Protein AF-A0A8S4QRV9-F1 (afdb_monomer_lite)

Radius of gyration: 14.32 Å; chains: 1; bounding box: 35×29×32 Å

pLDDT: mean 74.46, std 15.27, range [46.44, 95.69]

InterPro domains:
  IPR039737 Type I inositol 1,4,5-trisphosphate 5-phosphatase [PTHR12997] (4-79)

Secondary structure (DSSP, 8-state):
-TTHHHHHHHHHHHHHHHH--SEEEE-----S-S-HHHHHHHHHHHHHHHHT-GGGTT-SEEEEE-----S-GGG--TT---S-SEEEEE-

Sequence (91 aa):
PSVMLPIWTSEFLQAVARMDPKFIALHLQEVGGKAYEKSMQYVKDFVQRLCDSPELRLYDKIRIFLDEDFSSPEKFTAHSGVLIDSIIVHK

Structure (mmCIF, N/CA/C/O backbone):
data_AF-A0A8S4QRV9-F1
#
_entry.id   AF-A0A8S4QRV9-F1
#
loop_
_atom_site.group_PDB
_atom_site.id
_atom_site.type_symbol
_atom_site.label_atom_id
_atom_site.label_alt_id
_atom_site.label_comp_id
_atom_site.label_asym_id
_atom_site.label_entity_id
_atom_site.label_seq_id
_atom_site.pdbx_PDB_ins_code
_atom_site.Cartn_x
_atom_site.Cartn_y
_atom_site.Cartn_z
_atom_site.occupancy
_atom_site.B_iso_or_equiv
_atom_site.auth_seq_id
_atom_site.auth_comp_id
_atom_site.auth_asym_id
_atom_site.auth_atom_id
_atom_site.pdbx_PDB_model_num
ATOM 1 N N . PRO A 1 1 ? 6.539 6.247 -15.737 1.00 59.00 1 PRO A N 1
ATOM 2 C CA . PRO A 1 1 ? 6.187 6.260 -14.291 1.00 59.00 1 PRO A CA 1
ATOM 3 C C . PRO A 1 1 ? 5.910 7.662 -13.719 1.00 59.00 1 PRO A C 1
ATOM 5 O O 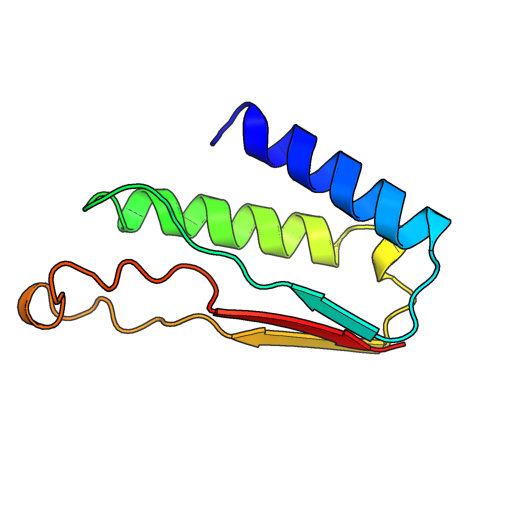. PRO A 1 1 ? 4.894 7.835 -13.061 1.00 59.00 1 PRO A O 1
ATOM 8 N N . SER A 1 2 ? 6.764 8.658 -13.988 1.00 68.31 2 SER A N 1
ATOM 9 C CA . SER A 1 2 ? 6.724 9.991 -13.350 1.00 68.31 2 SER A CA 1
ATOM 10 C C . SER A 1 2 ? 5.402 10.764 -13.473 1.00 68.31 2 SER A C 1
ATOM 12 O O . SER A 1 2 ? 5.080 11.527 -12.572 1.00 68.31 2 SER A O 1
ATOM 14 N N . VAL A 1 3 ? 4.631 10.560 -14.547 1.00 76.50 3 VAL A N 1
ATOM 15 C CA . VAL A 1 3 ? 3.335 11.240 -14.755 1.00 76.50 3 VAL A CA 1
ATOM 16 C C . VAL A 1 3 ? 2.164 10.434 -14.192 1.00 76.50 3 VAL A C 1
ATOM 18 O O . VAL A 1 3 ? 1.339 10.967 -13.460 1.00 76.50 3 VAL A O 1
ATOM 21 N N . MET A 1 4 ? 2.090 9.140 -14.511 1.00 80.50 4 MET A N 1
ATOM 22 C CA . MET A 1 4 ? 0.926 8.317 -14.160 1.00 80.50 4 MET A CA 1
ATOM 23 C C . MET A 1 4 ? 0.919 7.887 -12.693 1.00 80.50 4 MET A C 1
ATOM 25 O O . MET A 1 4 ? -0.155 7.791 -12.113 1.00 80.50 4 MET A O 1
ATOM 29 N N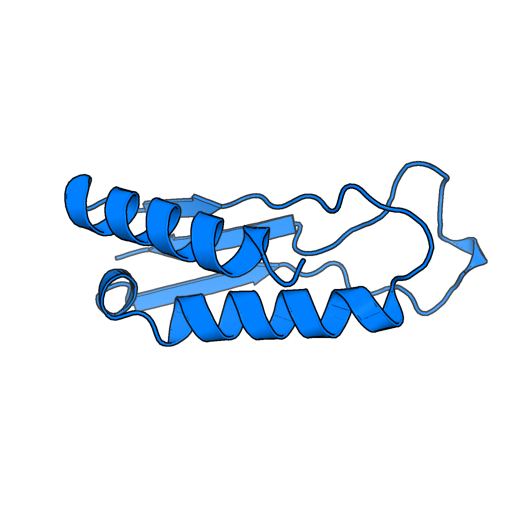 . LEU A 1 5 ? 2.082 7.646 -12.078 1.00 78.69 5 LEU A N 1
ATOM 30 C CA . LEU A 1 5 ? 2.151 7.136 -10.706 1.00 78.69 5 LEU A CA 1
ATOM 31 C C . LEU A 1 5 ? 1.520 8.107 -9.686 1.00 78.69 5 LEU A C 1
ATOM 33 O O . LEU A 1 5 ? 0.702 7.650 -8.887 1.00 78.69 5 LEU A O 1
ATOM 37 N N . PRO A 1 6 ? 1.799 9.428 -9.720 1.00 84.25 6 PRO A N 1
ATOM 38 C CA . PRO A 1 6 ? 1.124 10.383 -8.840 1.00 84.25 6 PRO A CA 1
ATOM 39 C C . PRO A 1 6 ? -0.391 10.451 -9.064 1.00 84.25 6 PRO A C 1
ATOM 41 O O . PRO A 1 6 ? -1.141 10.502 -8.093 1.00 84.25 6 PRO A O 1
ATOM 44 N N . ILE A 1 7 ? -0.838 10.413 -10.326 1.00 88.25 7 ILE A N 1
ATOM 45 C CA . ILE A 1 7 ? -2.264 10.472 -10.684 1.00 88.25 7 ILE A CA 1
ATOM 46 C C . ILE A 1 7 ? -2.988 9.236 -10.147 1.00 88.25 7 ILE A C 1
ATOM 48 O O . ILE A 1 7 ? -3.957 9.366 -9.407 1.00 88.25 7 ILE A O 1
ATOM 52 N N . TRP A 1 8 ? -2.473 8.040 -10.443 1.00 86.56 8 TRP A N 1
ATOM 53 C CA . TRP A 1 8 ? -3.039 6.782 -9.954 1.00 86.56 8 TRP A CA 1
ATOM 54 C C . TRP A 1 8 ? -3.080 6.713 -8.433 1.00 86.56 8 TRP A C 1
ATOM 56 O O . TRP A 1 8 ? -4.087 6.292 -7.872 1.00 86.56 8 TRP A O 1
ATOM 66 N N . THR A 1 9 ? -2.009 7.151 -7.765 1.00 87.25 9 THR A N 1
ATOM 67 C CA . THR A 1 9 ? -1.965 7.183 -6.298 1.00 87.25 9 THR A CA 1
ATOM 68 C C . THR A 1 9 ? -3.063 8.096 -5.752 1.00 87.25 9 THR A C 1
ATOM 70 O O . THR A 1 9 ? -3.780 7.703 -4.837 1.00 87.25 9 THR A O 1
ATOM 73 N N . SER A 1 10 ? -3.240 9.287 -6.333 1.00 91.44 10 SER A N 1
ATOM 74 C CA . SER A 1 10 ? -4.281 10.222 -5.899 1.00 91.44 10 SER A CA 1
ATOM 75 C C . SER A 1 10 ? -5.690 9.661 -6.106 1.00 91.44 10 SER A C 1
ATOM 77 O O . SER A 1 10 ? -6.484 9.668 -5.169 1.00 91.44 10 SER A O 1
ATOM 79 N N . GLU A 1 11 ? -5.991 9.123 -7.288 1.00 93.56 11 GLU A N 1
ATOM 80 C CA . GLU A 1 11 ? -7.307 8.545 -7.593 1.00 93.56 11 GLU A CA 1
ATOM 81 C C . GLU A 1 11 ? -7.633 7.344 -6.696 1.00 93.56 11 GLU A C 1
ATOM 83 O O . GLU A 1 11 ? -8.752 7.212 -6.192 1.00 93.56 11 GLU A O 1
ATOM 88 N N . PHE A 1 12 ? -6.642 6.488 -6.439 1.00 91.69 12 PHE A N 1
ATOM 89 C CA . PHE A 1 12 ? -6.788 5.359 -5.527 1.00 91.69 12 PHE A CA 1
ATOM 90 C C . PHE A 1 12 ? -7.117 5.820 -4.102 1.00 91.69 12 PHE A C 1
ATOM 92 O O . PHE A 1 12 ? -8.096 5.349 -3.520 1.00 91.69 12 PHE A O 1
ATOM 99 N N . LEU A 1 13 ? -6.355 6.768 -3.549 1.00 92.69 13 LEU A N 1
ATOM 100 C CA . LEU A 1 13 ? -6.585 7.280 -2.194 1.00 92.69 13 LEU A CA 1
ATOM 101 C C . LEU A 1 13 ? -7.942 7.985 -2.074 1.00 92.69 13 LEU A C 1
ATOM 103 O O . LEU A 1 13 ? -8.670 7.752 -1.110 1.00 92.69 13 LEU A O 1
ATOM 107 N N . GLN A 1 14 ? -8.349 8.755 -3.088 1.00 95.00 14 GLN A N 1
ATOM 108 C CA . GLN A 1 14 ? -9.689 9.348 -3.141 1.00 95.00 14 GLN A CA 1
ATOM 109 C C . GLN A 1 14 ? -10.794 8.282 -3.122 1.00 95.00 14 GLN A C 1
ATOM 111 O O . GLN A 1 14 ? -11.822 8.456 -2.462 1.00 95.00 14 GLN A O 1
ATOM 116 N N . ALA A 1 15 ? -10.603 7.162 -3.825 1.00 94.56 15 ALA A N 1
ATOM 117 C CA . ALA A 1 15 ? -11.544 6.050 -3.790 1.00 94.56 15 ALA A CA 1
ATOM 118 C C . ALA A 1 15 ? -11.594 5.389 -2.402 1.00 94.56 15 ALA A C 1
ATOM 120 O O . ALA A 1 15 ? -12.688 5.110 -1.911 1.00 94.56 15 ALA A O 1
ATOM 121 N N . VAL A 1 16 ? -10.446 5.191 -1.748 1.00 93.25 16 VAL A N 1
ATOM 122 C CA . VAL A 1 16 ? -10.373 4.658 -0.377 1.00 93.25 16 VAL A CA 1
ATOM 123 C C . VAL A 1 16 ? -11.096 5.573 0.609 1.00 93.25 16 VAL A C 1
ATOM 125 O O . VAL A 1 16 ? -11.928 5.089 1.373 1.00 93.25 16 VAL A O 1
ATOM 128 N N . ALA A 1 17 ? -10.845 6.883 0.556 1.00 93.56 17 ALA A N 1
ATOM 129 C CA . ALA A 1 17 ? -11.496 7.861 1.424 1.00 93.56 17 ALA A CA 1
ATOM 130 C C . ALA A 1 17 ? -13.020 7.882 1.235 1.00 93.56 17 ALA A C 1
ATOM 132 O O . ALA A 1 17 ? -13.768 7.970 2.204 1.00 93.56 17 ALA A O 1
ATOM 133 N N . ARG A 1 18 ? -13.491 7.775 -0.014 1.00 95.69 18 ARG A N 1
ATOM 134 C CA . ARG A 1 18 ? -14.924 7.790 -0.338 1.00 95.69 18 ARG A CA 1
ATOM 135 C C . ARG A 1 18 ? -15.641 6.499 0.056 1.00 95.69 18 ARG A C 1
ATOM 137 O O . ARG A 1 18 ? -16.786 6.557 0.488 1.00 95.69 18 ARG A O 1
ATOM 144 N N . MET A 1 19 ? -15.016 5.344 -0.169 1.00 95.31 19 MET A N 1
ATOM 145 C CA . MET A 1 19 ? -15.641 4.035 0.071 1.00 95.31 19 MET A CA 1
ATOM 146 C C . MET A 1 19 ? -15.473 3.544 1.511 1.00 95.31 19 MET A C 1
ATOM 148 O O . MET A 1 19 ? -16.198 2.643 1.922 1.00 95.31 19 MET A O 1
ATOM 152 N N . ASP A 1 20 ? -14.508 4.099 2.245 1.00 92.38 20 ASP A N 1
ATOM 153 C CA . ASP A 1 20 ? -14.157 3.724 3.614 1.00 92.38 20 ASP A CA 1
ATOM 154 C C . ASP A 1 20 ? -14.041 2.196 3.837 1.00 92.38 20 ASP A C 1
ATOM 156 O O . ASP A 1 20 ? -14.592 1.656 4.799 1.00 92.38 20 ASP A O 1
ATOM 160 N N . PRO A 1 21 ? -13.331 1.439 2.973 1.00 93.31 21 PRO A N 1
ATOM 161 C CA . PRO A 1 21 ? -13.365 -0.015 3.052 1.00 93.31 21 PRO A CA 1
ATOM 162 C C . PRO A 1 21 ? -12.737 -0.519 4.361 1.00 93.31 21 PRO A C 1
ATOM 164 O O . PRO A 1 21 ? -11.847 0.108 4.933 1.00 93.31 21 PRO A O 1
ATOM 167 N N . LYS A 1 22 ? -13.196 -1.677 4.849 1.00 89.44 22 LYS A N 1
ATOM 168 C CA . LYS A 1 22 ? -12.575 -2.370 6.001 1.00 89.44 22 LYS A CA 1
ATOM 169 C C . LYS A 1 22 ? -11.338 -3.179 5.605 1.00 89.44 22 LYS A C 1
ATOM 171 O O . LYS A 1 22 ? -10.538 -3.577 6.449 1.00 89.44 22 LYS A O 1
ATOM 176 N N . PHE A 1 23 ? -11.222 -3.483 4.319 1.00 89.69 23 PHE A N 1
ATOM 177 C CA . PHE A 1 23 ? -10.185 -4.331 3.764 1.00 89.69 23 PHE A CA 1
ATOM 178 C C . PHE A 1 23 ? -9.861 -3.882 2.345 1.00 89.69 23 PHE A C 1
ATOM 180 O O . PHE A 1 23 ? -10.768 -3.632 1.550 1.00 89.69 23 PHE A O 1
ATOM 187 N N . ILE A 1 24 ? -8.573 -3.811 2.034 1.00 90.62 24 ILE A N 1
ATOM 188 C CA . ILE A 1 24 ? -8.062 -3.510 0.702 1.00 90.62 24 ILE A CA 1
ATOM 189 C C . ILE A 1 24 ? -7.111 -4.635 0.314 1.00 90.62 24 ILE A C 1
ATOM 191 O O . ILE A 1 24 ? -6.158 -4.916 1.036 1.00 90.62 24 ILE A O 1
ATOM 195 N N . ALA A 1 25 ? -7.351 -5.238 -0.847 1.00 89.12 25 ALA A N 1
ATOM 196 C CA . ALA A 1 25 ? -6.367 -6.043 -1.555 1.00 89.12 25 ALA A CA 1
ATOM 197 C C . ALA A 1 25 ? -6.055 -5.335 -2.873 1.00 89.12 25 ALA A C 1
ATOM 199 O O . ALA A 1 25 ? -6.927 -5.189 -3.729 1.00 89.12 25 ALA A O 1
ATOM 200 N N . LEU A 1 26 ? -4.824 -4.855 -3.005 1.00 86.12 26 LEU A N 1
ATOM 201 C CA . LEU A 1 26 ? -4.338 -4.148 -4.178 1.00 86.12 26 LEU A CA 1
ATOM 202 C C . LEU A 1 26 ? -3.305 -5.025 -4.881 1.00 86.12 26 LEU A C 1
ATOM 204 O O . LEU A 1 26 ? -2.240 -5.290 -4.331 1.00 86.12 26 LEU A O 1
ATOM 208 N N . HIS A 1 27 ? -3.631 -5.467 -6.090 1.00 81.69 27 HIS A N 1
ATOM 209 C CA . HIS A 1 27 ? -2.726 -6.199 -6.971 1.00 81.69 27 HIS A CA 1
ATOM 210 C C . HIS A 1 27 ? -2.139 -5.226 -7.994 1.00 81.69 27 HIS A C 1
ATOM 212 O O . HIS A 1 27 ? -2.879 -4.434 -8.583 1.00 81.69 27 HIS A O 1
ATOM 218 N N . LEU A 1 28 ? -0.823 -5.263 -8.191 1.00 74.44 28 LEU A N 1
ATOM 219 C CA . LEU A 1 28 ? -0.119 -4.402 -9.135 1.00 74.44 28 LEU A CA 1
ATOM 220 C C . LEU A 1 28 ? 0.710 -5.292 -10.054 1.00 74.44 28 LEU A C 1
ATOM 222 O O . LEU A 1 28 ? 1.330 -6.247 -9.615 1.00 74.44 28 LEU A O 1
ATOM 226 N N . GLN A 1 29 ? 0.703 -4.986 -11.345 1.00 68.69 29 GLN A N 1
ATOM 227 C CA . GLN A 1 29 ? 1.508 -5.707 -12.320 1.00 68.69 29 GLN A CA 1
ATOM 228 C C . GLN A 1 29 ? 2.286 -4.689 -13.144 1.00 68.69 29 GLN A C 1
ATOM 230 O O . GLN A 1 29 ? 1.709 -3.738 -13.681 1.00 68.69 29 GLN A O 1
ATOM 235 N N . GLU A 1 30 ? 3.602 -4.869 -13.248 1.00 67.00 30 GLU A N 1
ATOM 236 C CA . GLU A 1 30 ? 4.398 -4.074 -14.176 1.00 67.00 30 GLU A CA 1
ATOM 237 C C . GLU A 1 30 ? 4.055 -4.457 -15.615 1.00 67.00 30 GLU A C 1
ATOM 239 O O . GLU A 1 30 ? 4.056 -5.629 -15.989 1.00 67.00 30 GLU A O 1
ATOM 244 N N . VAL A 1 31 ? 3.824 -3.449 -16.453 1.00 54.53 31 VAL A N 1
ATOM 245 C CA . VAL A 1 31 ? 3.731 -3.618 -17.903 1.00 54.53 31 VAL A CA 1
ATOM 246 C C . VAL A 1 31 ? 4.960 -2.950 -18.522 1.00 54.53 31 VAL A C 1
ATOM 248 O O . VAL A 1 31 ? 4.927 -1.770 -18.867 1.00 54.53 31 VAL A O 1
ATOM 251 N N . GLY A 1 32 ? 6.082 -3.672 -18.610 1.00 54.06 32 GLY A N 1
ATOM 252 C CA . GLY A 1 32 ? 7.321 -3.144 -19.200 1.00 54.06 32 GLY A CA 1
ATOM 253 C C . GLY A 1 32 ? 8.558 -3.990 -18.898 1.00 54.06 32 GLY A C 1
ATOM 254 O O . GLY A 1 32 ? 8.903 -4.202 -17.749 1.00 54.06 32 GLY A O 1
ATOM 255 N N . GLY A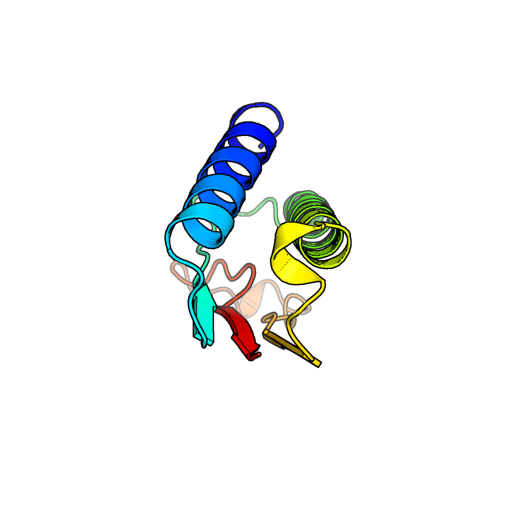 1 33 ? 9.228 -4.498 -19.936 1.00 58.94 33 GLY A N 1
ATOM 256 C CA . GLY A 1 33 ? 10.315 -5.474 -19.807 1.00 58.94 33 GLY A CA 1
ATOM 257 C C . GLY A 1 33 ? 11.681 -4.935 -19.347 1.00 58.94 33 GLY A C 1
ATOM 258 O O . GLY A 1 33 ? 11.988 -3.755 -19.483 1.00 58.94 33 GLY A O 1
ATOM 259 N N . LYS A 1 34 ? 12.521 -5.875 -18.877 1.00 54.22 34 LYS A N 1
ATOM 260 C CA . LYS A 1 34 ? 13.992 -5.875 -18.654 1.00 54.22 34 LYS A CA 1
ATOM 261 C C . LYS A 1 34 ? 14.657 -4.711 -17.887 1.00 54.22 34 LYS A C 1
ATOM 263 O O . LYS A 1 34 ? 15.832 -4.840 -17.564 1.00 54.22 34 LYS A O 1
ATOM 268 N N . ALA A 1 35 ? 13.969 -3.625 -17.535 1.00 58.59 35 ALA A N 1
ATOM 269 C CA . ALA A 1 35 ? 14.536 -2.477 -16.808 1.00 58.59 35 ALA A CA 1
ATOM 270 C C . ALA A 1 35 ? 14.310 -2.538 -15.276 1.00 58.59 35 ALA A C 1
ATOM 272 O O . ALA A 1 35 ? 14.031 -1.522 -14.640 1.00 58.59 35 ALA A O 1
ATOM 273 N N . TYR A 1 36 ? 14.459 -3.730 -14.691 1.00 60.22 36 TYR A N 1
ATOM 274 C CA . TYR A 1 36 ? 14.068 -4.084 -13.316 1.00 60.22 36 TYR A CA 1
ATOM 275 C C . TYR A 1 36 ? 14.695 -3.205 -12.214 1.00 60.22 36 TYR A C 1
ATOM 277 O O . TYR A 1 36 ? 13.998 -2.764 -11.300 1.00 60.22 36 TYR A O 1
ATOM 285 N N . GLU A 1 37 ? 15.988 -2.874 -12.316 1.00 61.59 37 GLU A N 1
ATOM 286 C CA . GLU A 1 37 ? 16.707 -2.058 -11.316 1.00 61.59 37 GLU A CA 1
ATOM 287 C C . GLU A 1 37 ? 16.086 -0.675 -11.138 1.00 61.59 37 GLU A C 1
ATOM 289 O O . GLU A 1 37 ? 15.972 -0.161 -10.025 1.00 61.59 37 GLU A O 1
ATOM 294 N N . LYS A 1 38 ? 15.647 -0.073 -12.246 1.00 64.50 38 LYS A N 1
ATOM 295 C CA . LYS A 1 38 ? 15.018 1.248 -12.227 1.00 64.50 38 LYS A CA 1
ATOM 296 C C . LYS A 1 38 ? 13.567 1.180 -11.788 1.00 64.50 38 LYS A C 1
ATOM 298 O O . LYS A 1 38 ? 13.058 2.195 -11.325 1.00 64.50 38 LYS A O 1
ATOM 303 N N . SER A 1 39 ? 12.904 0.037 -11.925 1.00 67.31 39 SER A N 1
ATOM 304 C CA . SER A 1 39 ? 11.502 -0.111 -11.543 1.00 67.31 39 SER A CA 1
ATOM 305 C C . SER A 1 39 ? 11.316 -0.349 -10.039 1.00 67.31 39 SER A C 1
ATOM 307 O O . SER A 1 39 ? 10.343 0.130 -9.455 1.00 67.31 39 SER A O 1
ATOM 309 N N . MET A 1 40 ? 12.304 -0.962 -9.379 1.00 70.19 40 MET A N 1
ATOM 310 C CA . MET A 1 40 ? 12.321 -1.175 -7.925 1.00 70.19 40 MET A CA 1
ATOM 311 C C . MET A 1 40 ? 12.221 0.107 -7.096 1.00 70.19 40 MET A C 1
ATOM 313 O O . MET A 1 40 ? 11.520 0.136 -6.084 1.00 70.19 40 MET A O 1
ATOM 317 N N . GLN A 1 41 ? 12.880 1.187 -7.523 1.00 74.25 41 GLN A N 1
ATOM 318 C CA . GLN A 1 41 ? 12.774 2.470 -6.823 1.00 74.25 41 GLN A CA 1
ATOM 319 C C . GLN A 1 41 ? 11.335 3.013 -6.873 1.00 74.25 41 GLN A C 1
ATOM 321 O O . GLN A 1 41 ? 10.826 3.487 -5.866 1.00 74.25 41 GLN A O 1
ATOM 326 N N . TYR A 1 42 ? 10.631 2.850 -8.001 1.00 74.56 42 TYR A N 1
ATOM 327 C CA . TYR A 1 42 ? 9.259 3.339 -8.154 1.00 74.56 42 TYR A CA 1
ATOM 328 C C . TYR A 1 42 ? 8.263 2.526 -7.326 1.00 74.56 42 TYR A C 1
ATOM 330 O O . TYR A 1 42 ? 7.297 3.086 -6.815 1.00 74.56 42 TYR A O 1
ATOM 338 N N . VAL A 1 43 ? 8.513 1.225 -7.163 1.00 75.31 43 VAL A N 1
ATOM 339 C CA . VAL A 1 43 ? 7.756 0.361 -6.248 1.00 75.31 43 VAL A CA 1
ATOM 340 C C . VAL A 1 43 ? 7.909 0.822 -4.804 1.00 75.31 43 VAL A C 1
ATOM 342 O O . VAL A 1 43 ? 6.907 0.996 -4.111 1.00 75.31 43 VAL A O 1
ATOM 345 N N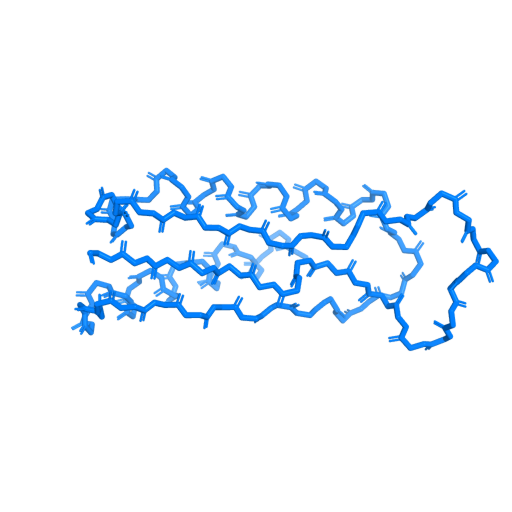 . LYS A 1 44 ? 9.146 1.073 -4.361 1.00 77.19 44 LYS A N 1
ATOM 346 C CA . LYS A 1 44 ? 9.417 1.576 -3.007 1.00 77.19 44 LYS A CA 1
ATOM 347 C C . LYS A 1 44 ? 8.778 2.944 -2.783 1.00 77.19 44 LYS A C 1
ATOM 349 O O . LYS A 1 44 ? 8.093 3.129 -1.782 1.00 77.19 44 LYS A O 1
ATOM 354 N N . ASP A 1 45 ? 8.920 3.857 -3.741 1.00 80.50 45 ASP A N 1
ATOM 355 C CA . ASP A 1 45 ? 8.308 5.187 -3.687 1.00 80.50 45 ASP A CA 1
ATOM 356 C C . ASP A 1 45 ? 6.779 5.112 -3.601 1.00 80.50 45 ASP A C 1
ATOM 358 O O . ASP A 1 45 ? 6.154 5.882 -2.873 1.00 80.50 45 ASP A O 1
ATOM 362 N N . PHE A 1 46 ? 6.160 4.192 -4.343 1.00 80.56 46 PHE A N 1
ATOM 363 C CA . PHE A 1 46 ? 4.716 3.986 -4.312 1.00 80.56 46 PHE A CA 1
ATOM 364 C C . PHE A 1 46 ? 4.246 3.445 -2.959 1.00 80.56 46 PHE A C 1
ATOM 366 O O . PHE A 1 46 ? 3.337 4.011 -2.357 1.00 80.56 46 PHE A O 1
ATOM 373 N N . VAL A 1 47 ? 4.898 2.393 -2.455 1.00 81.94 47 VAL A N 1
ATOM 374 C CA . VAL A 1 47 ? 4.612 1.822 -1.132 1.00 81.94 47 VAL A CA 1
ATOM 375 C C . VAL A 1 47 ? 4.744 2.879 -0.040 1.00 81.94 47 VAL A C 1
ATOM 377 O O . VAL A 1 47 ? 3.853 3.008 0.795 1.00 81.94 47 VAL A O 1
ATOM 380 N N . GLN A 1 48 ? 5.816 3.672 -0.074 1.00 85.56 48 GLN A N 1
ATOM 381 C CA . GLN A 1 48 ? 6.046 4.725 0.909 1.00 85.56 48 GLN A CA 1
ATOM 382 C C . GLN A 1 48 ? 4.921 5.769 0.882 1.00 85.56 48 GLN A C 1
ATOM 384 O O . GLN A 1 48 ? 4.362 6.096 1.924 1.00 85.56 48 GLN A O 1
ATOM 389 N N . ARG A 1 49 ? 4.504 6.218 -0.311 1.00 86.56 49 ARG A N 1
ATOM 390 C CA . ARG A 1 49 ? 3.371 7.150 -0.471 1.00 86.56 49 ARG A CA 1
ATOM 391 C C . ARG A 1 49 ? 2.064 6.600 0.093 1.00 86.56 49 ARG A C 1
ATOM 393 O O . ARG A 1 49 ? 1.278 7.376 0.625 1.00 86.56 49 ARG A O 1
ATOM 400 N N . LEU A 1 50 ? 1.818 5.294 -0.030 1.00 86.69 50 LEU A N 1
ATOM 401 C CA . LEU A 1 50 ? 0.645 4.660 0.570 1.00 86.69 50 LEU A CA 1
ATOM 402 C C . LEU A 1 50 ? 0.740 4.653 2.099 1.00 86.69 50 LEU A C 1
ATOM 404 O O . LEU A 1 50 ? -0.203 5.072 2.765 1.00 86.69 50 LEU A O 1
ATOM 408 N N . CYS A 1 51 ? 1.874 4.232 2.658 1.00 84.50 51 CYS A N 1
ATOM 409 C CA . CYS A 1 51 ? 2.082 4.197 4.107 1.00 84.50 51 CYS A CA 1
ATOM 410 C C . CYS A 1 51 ? 1.992 5.587 4.759 1.00 84.50 51 CYS A C 1
ATOM 412 O O . CYS A 1 51 ? 1.472 5.706 5.865 1.00 84.50 51 CYS A O 1
ATOM 414 N N . ASP A 1 52 ? 2.448 6.632 4.066 1.00 88.94 52 ASP A N 1
ATOM 415 C CA . ASP A 1 52 ? 2.413 8.014 4.561 1.00 88.94 52 ASP A CA 1
ATOM 416 C C . ASP A 1 52 ? 1.050 8.701 4.348 1.00 88.94 52 ASP A C 1
ATOM 418 O O . ASP A 1 52 ? 0.835 9.823 4.817 1.00 88.94 52 ASP A O 1
ATOM 422 N N . SER A 1 53 ? 0.122 8.057 3.631 1.00 89.25 53 SER A N 1
ATOM 423 C CA . SER A 1 53 ? -1.167 8.657 3.287 1.00 89.25 53 SER A CA 1
ATOM 424 C C . SER A 1 53 ? -2.116 8.730 4.497 1.00 89.25 53 SER A C 1
ATOM 426 O O . SER A 1 53 ? -2.306 7.736 5.211 1.00 89.25 53 SER A O 1
ATOM 428 N N . PRO A 1 54 ? -2.771 9.881 4.745 1.00 89.69 54 PRO A N 1
ATOM 429 C CA . PRO A 1 54 ? -3.769 10.005 5.806 1.00 89.69 54 PRO A CA 1
ATOM 430 C C . PRO A 1 54 ? -4.930 9.012 5.673 1.00 89.69 54 PRO A C 1
ATOM 432 O O . PRO A 1 54 ? -5.456 8.544 6.683 1.00 89.69 54 PRO A O 1
ATOM 435 N N . GLU A 1 55 ? -5.315 8.676 4.441 1.00 89.94 55 GLU A N 1
ATOM 436 C CA . GLU A 1 55 ? -6.420 7.775 4.111 1.00 89.94 55 GLU A CA 1
ATOM 437 C C . GLU A 1 55 ? -6.162 6.339 4.579 1.00 89.94 55 GLU A C 1
ATOM 439 O O . GLU A 1 55 ? -7.108 5.617 4.903 1.00 89.94 55 GLU A O 1
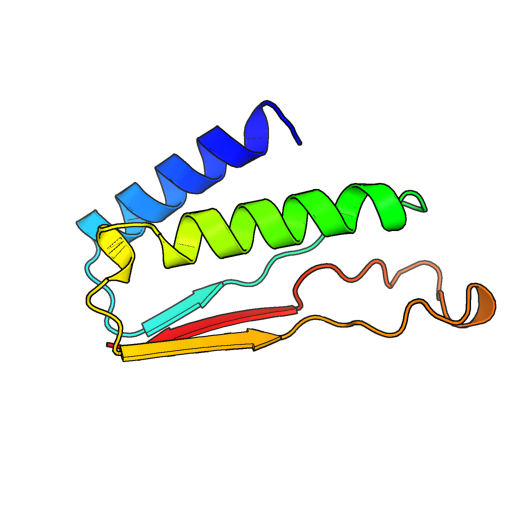ATOM 444 N N . LEU A 1 56 ? -4.891 5.926 4.645 1.00 88.19 56 LEU A N 1
ATOM 445 C CA . LEU A 1 56 ? -4.495 4.599 5.117 1.00 88.19 56 LEU A CA 1
ATOM 446 C C . LEU A 1 56 ? -4.048 4.580 6.586 1.00 88.19 56 LEU A C 1
ATOM 448 O O . LEU A 1 56 ? -3.848 3.503 7.141 1.00 88.19 56 LEU A O 1
ATOM 452 N N . ARG A 1 57 ? -3.986 5.735 7.264 1.00 87.06 57 ARG A N 1
ATOM 453 C CA . ARG A 1 57 ? -3.524 5.848 8.662 1.00 87.06 57 ARG A CA 1
ATOM 454 C C . ARG A 1 57 ? -4.357 5.044 9.667 1.00 87.06 57 ARG A C 1
ATOM 456 O O . ARG A 1 57 ? -3.854 4.687 10.724 1.00 87.06 57 ARG A O 1
ATOM 463 N N . LEU A 1 58 ? -5.637 4.817 9.371 1.00 85.00 58 LEU A N 1
ATOM 464 C CA . LEU A 1 58 ? -6.559 4.075 10.243 1.00 85.00 58 LEU A CA 1
ATOM 465 C C . LEU A 1 58 ? -6.519 2.558 10.025 1.00 85.00 58 LEU A C 1
ATOM 467 O O . LEU A 1 58 ? -7.314 1.846 10.627 1.00 85.00 58 LEU A O 1
ATOM 471 N N . TYR A 1 59 ? -5.657 2.064 9.137 1.00 86.69 59 TYR A N 1
ATOM 472 C CA . TYR A 1 59 ? -5.485 0.636 8.946 1.00 86.69 59 TYR A CA 1
ATOM 473 C C . TYR A 1 59 ? -4.349 0.135 9.833 1.00 86.69 59 TYR A C 1
ATOM 475 O O . TYR A 1 59 ? -3.196 0.531 9.674 1.00 86.69 59 TYR A O 1
ATOM 483 N N . ASP A 1 60 ? -4.668 -0.784 10.735 1.00 83.88 60 ASP A N 1
ATOM 484 C CA . ASP A 1 60 ? -3.729 -1.265 11.748 1.00 83.88 60 ASP A CA 1
ATOM 485 C C . ASP A 1 60 ? -2.720 -2.284 11.200 1.00 83.88 60 ASP A C 1
ATOM 487 O O . ASP A 1 60 ? -1.723 -2.610 11.850 1.00 83.88 60 ASP A O 1
ATOM 491 N N . LYS A 1 61 ? -2.990 -2.854 10.017 1.00 84.50 61 LYS A N 1
ATOM 492 C CA . LYS A 1 61 ? -2.153 -3.894 9.406 1.00 84.50 61 LYS A CA 1
ATOM 493 C C . LYS A 1 61 ? -1.959 -3.642 7.921 1.00 84.50 61 LYS A C 1
ATOM 495 O O . LYS A 1 61 ? -2.926 -3.643 7.163 1.00 84.50 61 LYS A O 1
ATOM 500 N N . ILE A 1 62 ? -0.693 -3.552 7.518 1.00 84.50 62 ILE A N 1
ATOM 501 C CA . ILE A 1 62 ? -0.258 -3.504 6.121 1.00 84.50 62 ILE A CA 1
ATOM 502 C C . ILE A 1 62 ? 0.671 -4.694 5.876 1.00 84.50 62 ILE A C 1
ATOM 504 O O . ILE A 1 62 ? 1.653 -4.884 6.593 1.00 84.50 62 ILE A O 1
ATOM 508 N N . ARG A 1 63 ? 0.353 -5.523 4.881 1.00 84.25 63 ARG A N 1
ATOM 509 C CA . ARG A 1 63 ? 1.221 -6.603 4.395 1.00 84.25 63 ARG A CA 1
ATOM 510 C C . ARG A 1 63 ? 1.524 -6.368 2.929 1.00 84.25 63 ARG A C 1
ATOM 512 O O . ARG A 1 63 ? 0.607 -6.173 2.137 1.00 84.25 63 ARG A O 1
ATOM 519 N N . ILE A 1 64 ? 2.803 -6.409 2.587 1.00 81.31 64 ILE A N 1
ATOM 520 C CA . ILE A 1 64 ? 3.292 -6.160 1.236 1.00 81.31 64 ILE A CA 1
ATOM 521 C C . ILE A 1 64 ? 4.055 -7.399 0.806 1.00 81.31 64 ILE A C 1
ATOM 523 O O . ILE A 1 64 ? 4.993 -7.814 1.486 1.00 81.31 64 ILE A O 1
ATOM 527 N N . PHE A 1 65 ? 3.622 -7.992 -0.298 1.00 75.38 65 PHE A N 1
ATOM 528 C CA . PHE A 1 65 ? 4.273 -9.138 -0.910 1.00 75.38 65 PHE A CA 1
ATOM 529 C C . PHE A 1 65 ? 4.990 -8.650 -2.161 1.00 75.38 65 PHE A C 1
ATOM 531 O O . PHE A 1 65 ? 4.358 -8.204 -3.120 1.00 75.38 65 PHE A O 1
ATOM 538 N N . LEU A 1 66 ? 6.317 -8.676 -2.105 1.00 72.25 66 LEU A N 1
ATOM 539 C CA . LEU A 1 66 ? 7.198 -8.379 -3.222 1.00 72.25 66 LEU A CA 1
ATOM 540 C C . LEU A 1 66 ? 7.842 -9.697 -3.637 1.00 72.25 66 LEU A C 1
ATOM 542 O O . LEU A 1 66 ? 8.399 -10.390 -2.786 1.00 72.25 66 LEU A O 1
ATOM 546 N N . ASP A 1 67 ? 7.768 -10.040 -4.915 1.00 67.00 67 ASP A N 1
ATOM 547 C CA . ASP A 1 67 ? 8.655 -11.057 -5.464 1.00 67.00 67 ASP A CA 1
ATOM 548 C C . ASP A 1 67 ? 10.032 -10.400 -5.609 1.00 67.00 67 ASP A C 1
ATOM 550 O O . ASP A 1 67 ? 10.172 -9.391 -6.301 1.00 67.00 67 ASP A O 1
ATOM 554 N N . GLU A 1 68 ? 11.009 -10.869 -4.835 1.00 53.78 68 GLU A N 1
ATOM 555 C CA . GLU A 1 68 ? 12.341 -10.261 -4.732 1.00 53.78 68 GLU A CA 1
ATOM 556 C C . GLU A 1 68 ? 13.441 -11.094 -5.405 1.00 53.78 68 GLU A C 1
ATOM 558 O O . GLU A 1 68 ? 14.583 -10.631 -5.462 1.00 53.78 68 GLU A O 1
ATOM 563 N N . ASP A 1 69 ? 13.164 -12.292 -5.940 1.00 53.84 69 ASP A N 1
ATOM 564 C CA . ASP A 1 69 ? 14.248 -13.130 -6.472 1.00 53.84 69 ASP A CA 1
ATOM 565 C C . ASP A 1 69 ? 14.615 -12.785 -7.926 1.00 53.84 69 ASP A C 1
ATOM 567 O O . ASP A 1 69 ? 14.416 -13.556 -8.864 1.00 53.84 69 ASP A O 1
ATOM 571 N N . PHE A 1 70 ? 15.228 -11.612 -8.100 1.00 54.69 70 PHE A N 1
ATOM 572 C CA . PHE A 1 70 ? 15.830 -11.161 -9.362 1.00 54.69 70 PHE A CA 1
ATOM 573 C C . PHE A 1 70 ? 17.322 -11.508 -9.474 1.00 54.69 70 PHE A C 1
ATOM 575 O O . PHE A 1 70 ? 18.004 -11.041 -10.386 1.00 54.69 70 PHE A O 1
ATOM 582 N N . SER A 1 71 ? 17.851 -12.325 -8.556 1.00 49.56 71 SER A N 1
ATOM 583 C CA . SER A 1 71 ? 19.278 -12.678 -8.477 1.00 49.56 71 SER A CA 1
ATOM 584 C C . SER A 1 71 ? 19.784 -13.506 -9.665 1.00 49.56 71 SER A C 1
ATOM 586 O O . SER A 1 71 ? 20.988 -13.679 -9.844 1.00 49.56 71 SER A O 1
ATOM 588 N N . SER A 1 72 ? 18.873 -14.037 -10.481 1.00 52.31 72 SER A N 1
ATOM 589 C CA . SER A 1 72 ? 19.182 -14.921 -11.600 1.00 52.31 72 SER A CA 1
ATOM 590 C C . SER A 1 72 ? 18.451 -14.451 -12.862 1.00 52.31 72 SER A C 1
ATOM 592 O O . SER A 1 72 ? 17.269 -14.759 -13.026 1.00 52.31 72 SER A O 1
ATOM 594 N N . PRO A 1 73 ? 19.142 -13.778 -13.803 1.00 51.78 73 PRO A N 1
ATOM 595 C CA . PRO A 1 73 ? 18.611 -13.436 -15.129 1.00 51.78 73 PRO A CA 1
ATOM 596 C C . PRO A 1 73 ? 18.033 -14.646 -15.885 1.00 51.78 73 PRO A C 1
ATOM 598 O O . PRO A 1 73 ? 17.176 -14.502 -16.752 1.00 51.78 73 PRO A O 1
ATOM 601 N N . GLU A 1 74 ? 18.492 -15.846 -15.530 1.00 51.09 74 GLU A N 1
ATOM 602 C CA . GLU A 1 74 ? 18.104 -17.134 -16.108 1.00 51.09 74 GLU A CA 1
ATOM 603 C C . GLU A 1 74 ? 16.763 -17.673 -15.579 1.00 51.09 74 GLU A C 1
ATOM 605 O O . GLU A 1 74 ? 16.149 -18.518 -16.226 1.00 51.09 74 GLU A O 1
ATOM 610 N N . LYS A 1 75 ? 16.268 -17.171 -14.436 1.00 50.91 75 LYS A N 1
ATOM 611 C CA . LYS A 1 75 ? 14.944 -17.533 -13.892 1.00 50.91 75 LYS A CA 1
ATOM 612 C C . LYS A 1 75 ? 13.803 -16.722 -14.513 1.00 50.91 75 LYS A C 1
ATOM 614 O O . LYS A 1 75 ? 12.635 -17.019 -14.266 1.00 50.91 75 LYS A O 1
ATOM 619 N N . PHE A 1 76 ? 14.118 -15.725 -15.343 1.00 50.59 76 PHE A N 1
ATOM 620 C CA . PHE A 1 76 ? 13.112 -14.947 -16.055 1.00 50.59 76 PHE A CA 1
ATOM 621 C C . PHE A 1 76 ? 12.514 -15.777 -17.187 1.00 50.59 76 PHE A C 1
ATOM 623 O O . PHE A 1 76 ? 13.014 -15.814 -18.313 1.00 50.59 76 PHE A O 1
ATOM 630 N N . THR A 1 77 ? 11.388 -16.422 -16.905 1.00 46.44 77 THR A N 1
ATOM 631 C CA . THR A 1 77 ? 10.494 -16.849 -17.979 1.00 46.44 77 THR A CA 1
ATOM 632 C C . THR A 1 77 ? 9.881 -15.601 -18.616 1.00 46.44 77 THR A C 1
ATOM 634 O O . THR A 1 77 ? 9.615 -14.611 -17.939 1.00 46.44 77 THR A O 1
ATOM 637 N N . ALA A 1 78 ? 9.670 -15.614 -19.934 1.00 49.75 78 ALA A N 1
ATOM 638 C CA . ALA A 1 78 ? 9.244 -14.465 -20.748 1.00 49.75 78 ALA A CA 1
ATOM 639 C C . ALA A 1 78 ? 7.861 -13.854 -20.386 1.00 49.75 78 ALA A C 1
ATOM 641 O O . ALA A 1 78 ? 7.321 -13.065 -21.158 1.00 49.75 78 ALA A O 1
ATOM 642 N N . HIS A 1 79 ? 7.286 -14.221 -19.239 1.00 50.22 79 HIS A N 1
ATOM 643 C CA . HIS A 1 79 ? 6.024 -13.737 -18.679 1.00 50.22 79 HIS A CA 1
ATOM 644 C C . HIS A 1 79 ? 6.133 -13.208 -17.234 1.00 50.22 79 HIS A C 1
ATOM 646 O O . HIS A 1 79 ? 5.179 -12.597 -16.764 1.00 50.22 79 HIS A O 1
ATOM 652 N N . SER A 1 80 ? 7.249 -13.406 -16.522 1.00 47.38 80 SER A N 1
ATOM 653 C CA . SER A 1 80 ? 7.381 -13.050 -15.100 1.00 47.38 80 SER A CA 1
ATOM 654 C C . SER A 1 80 ? 8.235 -11.791 -14.916 1.00 47.38 80 SER A C 1
ATOM 656 O O . SER A 1 80 ? 9.409 -11.858 -14.556 1.00 47.38 80 SER A O 1
ATOM 658 N N . GLY A 1 81 ? 7.656 -10.630 -15.215 1.00 47.31 81 GLY A N 1
ATOM 659 C CA . GLY A 1 81 ? 8.109 -9.365 -14.639 1.00 47.31 81 GLY A CA 1
ATOM 660 C C . GLY A 1 81 ? 7.267 -9.113 -13.399 1.00 47.31 81 GLY A C 1
ATOM 661 O O . GLY A 1 81 ? 6.116 -8.710 -13.540 1.00 47.31 81 GLY A O 1
ATOM 662 N N . VAL A 1 82 ? 7.778 -9.430 -12.209 1.00 49.31 82 VAL A N 1
ATOM 663 C CA . VAL A 1 82 ? 7.016 -9.209 -10.976 1.00 49.31 82 VAL A CA 1
ATOM 664 C C . VAL A 1 82 ? 7.481 -7.921 -10.313 1.00 49.31 82 VAL A C 1
ATOM 666 O O . VAL A 1 82 ? 8.666 -7.700 -10.105 1.00 49.31 82 VAL A O 1
ATOM 669 N N . LEU A 1 83 ? 6.523 -7.056 -9.996 1.00 52.38 83 LEU A N 1
ATOM 670 C CA . LEU A 1 83 ? 6.677 -5.890 -9.138 1.00 52.38 83 LEU A CA 1
ATOM 671 C C . LEU A 1 83 ? 5.398 -5.798 -8.306 1.00 52.38 83 LEU A C 1
ATOM 673 O O . LEU A 1 83 ? 4.363 -5.409 -8.830 1.00 52.38 83 LEU A O 1
ATOM 677 N N . ILE A 1 84 ? 5.504 -6.135 -7.018 1.00 55.44 84 ILE A N 1
ATOM 678 C CA . ILE A 1 84 ? 4.421 -6.163 -6.018 1.00 55.44 84 ILE A CA 1
ATOM 679 C C . ILE A 1 84 ? 3.262 -7.109 -6.372 1.00 55.44 84 ILE A C 1
ATOM 681 O O . ILE A 1 84 ? 2.286 -6.706 -6.991 1.00 55.44 84 ILE A O 1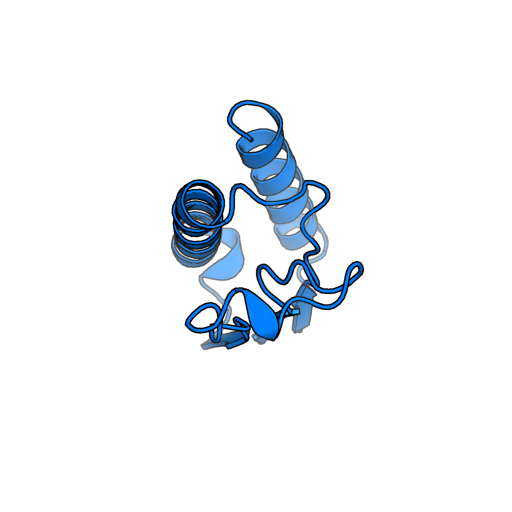
ATOM 685 N N . ASP A 1 85 ? 3.281 -8.331 -5.847 1.00 61.62 85 ASP A N 1
ATOM 686 C CA . ASP A 1 85 ? 2.162 -9.256 -6.050 1.00 61.62 85 ASP A CA 1
ATOM 687 C C . ASP A 1 85 ? 0.890 -8.792 -5.344 1.00 61.62 85 ASP A C 1
ATOM 689 O O . ASP A 1 85 ? -0.209 -8.963 -5.866 1.00 61.62 85 ASP A O 1
ATOM 693 N N . SER A 1 86 ? 0.984 -8.224 -4.139 1.00 64.19 86 SER A N 1
ATOM 694 C CA . SER A 1 86 ? -0.196 -7.751 -3.406 1.00 64.19 86 SER A CA 1
ATOM 695 C C . SER A 1 86 ? 0.163 -6.815 -2.256 1.00 64.19 86 SER A C 1
ATOM 697 O O . SER A 1 86 ? 1.077 -7.091 -1.477 1.00 64.19 86 SER A O 1
ATOM 699 N N . ILE A 1 87 ? -0.628 -5.757 -2.085 1.00 75.12 87 ILE A N 1
ATOM 700 C CA . ILE A 1 87 ? -0.707 -4.966 -0.854 1.00 75.12 87 ILE A CA 1
ATOM 701 C C . ILE A 1 87 ? -2.042 -5.281 -0.193 1.00 75.12 87 ILE A C 1
ATOM 703 O O . ILE A 1 87 ? -3.105 -5.070 -0.777 1.00 75.12 87 ILE A O 1
ATOM 707 N N . ILE A 1 88 ? -1.979 -5.794 1.030 1.00 76.19 88 ILE A N 1
ATOM 708 C CA . ILE A 1 88 ? -3.149 -6.129 1.831 1.00 76.19 88 ILE A CA 1
ATOM 709 C C . ILE A 1 88 ? -3.202 -5.196 3.032 1.00 76.19 88 ILE A C 1
ATOM 711 O O . ILE A 1 88 ? -2.252 -5.131 3.813 1.00 76.19 88 ILE A O 1
ATOM 715 N N . VAL A 1 89 ? -4.327 -4.506 3.187 1.00 78.94 89 VAL A N 1
ATOM 716 C CA . VAL A 1 89 ? -4.543 -3.505 4.231 1.00 78.94 89 VAL A CA 1
ATOM 717 C C . VAL A 1 89 ? -5.841 -3.822 4.977 1.00 78.94 89 VAL A C 1
ATOM 719 O O . VAL A 1 89 ? -6.869 -4.069 4.343 1.00 78.94 89 VAL A O 1
ATOM 722 N N . HIS A 1 90 ? -5.816 -3.826 6.314 1.00 77.38 90 HIS A N 1
ATOM 723 C CA . HIS A 1 90 ? -6.995 -4.086 7.155 1.00 77.38 90 HIS A CA 1
ATOM 724 C C . HIS A 1 90 ? -7.133 -3.060 8.289 1.00 77.38 90 HIS A C 1
ATOM 726 O O . HIS A 1 90 ? -6.137 -2.766 8.955 1.00 77.38 90 HIS A O 1
ATOM 732 N N . LYS A 1 91 ? -8.352 -2.532 8.462 1.00 77.25 91 LYS A N 1
ATOM 733 C CA . LYS A 1 91 ? -8.771 -1.715 9.614 1.00 77.25 91 LYS A CA 1
ATOM 734 C C . LYS A 1 91 ? -9.225 -2.584 10.774 1.00 77.25 91 LYS A C 1
ATOM 736 O O . LYS A 1 91 ? -9.736 -3.690 10.495 1.00 77.25 91 LYS A O 1
#

Organism: NCBI:txid348720

Foldseek 3Di:
DVPVLVVVLVVVLVVLQVVVDQKDKDADDDDDDDPLVVVQVVLVVSVVSCVPDPSQPPFPDKDWDFPDPPVDPPPDDVPDPTRTGIIMTGD